Protein AF-A0ABD7CFL9-F1 (afdb_monomer_lite)

Secondary structure (DSSP, 8-state):
---HHHHHHHHHHHH-TT--HHHHHHHHHHHHS-HHHHHHHT-TTHHHHHEEEEEEEETTTTEEEEEEEE---

pLDDT: mean 80.0, std 15.22, range [47.97, 96.5]

Radius of gyration: 14.02 Å; chains: 1; bounding box: 34×27×40 Å

Structure (mmCIF, N/CA/C/O backbone):
data_AF-A0ABD7CFL9-F1
#
_entry.id   AF-A0ABD7CFL9-F1
#
loop_
_atom_site.group_PDB
_atom_site.id
_atom_site.type_symbol
_atom_site.label_atom_id
_atom_site.label_alt_id
_atom_site.label_comp_id
_atom_site.label_asym_id
_atom_site.label_entity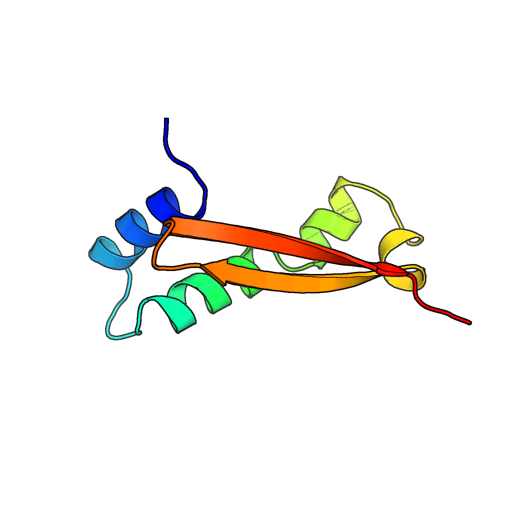_id
_atom_site.label_seq_id
_atom_site.pdbx_PDB_ins_code
_atom_site.Cartn_x
_atom_site.Cartn_y
_atom_site.Cartn_z
_atom_site.occupancy
_atom_site.B_iso_or_equiv
_atom_site.auth_seq_id
_atom_site.auth_comp_id
_atom_site.auth_asym_id
_atom_site.auth_atom_id
_atom_site.pdbx_PDB_model_num
ATOM 1 N N . MET A 1 1 ? -5.111 -15.383 8.061 1.00 80.88 1 MET A N 1
ATOM 2 C CA . MET A 1 1 ? -4.018 -14.723 7.312 1.00 80.88 1 MET A CA 1
ATOM 3 C C . MET A 1 1 ? -4.639 -13.528 6.603 1.00 80.88 1 MET A C 1
ATOM 5 O O . MET A 1 1 ? -5.767 -13.689 6.162 1.00 80.88 1 MET A O 1
ATOM 9 N N . LYS A 1 2 ? -3.988 -12.358 6.596 1.00 91.50 2 LYS A N 1
ATOM 10 C CA . LYS A 1 2 ? -4.511 -11.115 5.995 1.00 91.50 2 LYS A CA 1
ATOM 11 C C . LYS A 1 2 ? -3.664 -10.723 4.790 1.00 91.50 2 LYS A C 1
ATOM 13 O O . LYS A 1 2 ? -2.454 -10.951 4.827 1.00 91.50 2 LYS A O 1
ATOM 18 N N . ASN A 1 3 ? -4.271 -10.140 3.763 1.00 91.94 3 ASN A N 1
ATOM 19 C CA . ASN A 1 3 ? -3.529 -9.519 2.666 1.00 91.94 3 ASN A CA 1
ATOM 20 C C . ASN A 1 3 ? -3.039 -8.101 3.053 1.00 91.94 3 ASN A C 1
ATOM 22 O O . ASN A 1 3 ? -3.365 -7.599 4.131 1.00 91.94 3 ASN A O 1
ATOM 26 N N . LEU A 1 4 ? -2.237 -7.457 2.192 1.00 91.31 4 LEU A N 1
ATOM 27 C CA . LEU A 1 4 ? -1.677 -6.128 2.481 1.00 91.31 4 LEU A CA 1
ATOM 28 C C . LEU A 1 4 ? -2.767 -5.068 2.699 1.00 91.31 4 LEU A C 1
ATOM 30 O O . LEU A 1 4 ? -2.656 -4.280 3.631 1.00 91.31 4 LEU A O 1
ATOM 34 N N . TYR A 1 5 ? -3.830 -5.075 1.894 1.00 94.81 5 TYR A N 1
ATOM 35 C CA . TYR A 1 5 ? -4.943 -4.139 2.050 1.00 94.81 5 TYR A CA 1
ATOM 36 C C . TYR A 1 5 ? -5.597 -4.298 3.426 1.00 94.81 5 TYR A C 1
ATOM 38 O O . TYR A 1 5 ? -5.722 -3.331 4.166 1.00 94.81 5 TYR A O 1
ATOM 46 N N . GLU A 1 6 ? -5.986 -5.523 3.791 1.00 96.19 6 GLU A N 1
ATOM 47 C CA . GLU A 1 6 ? -6.662 -5.822 5.062 1.00 96.19 6 GLU A CA 1
ATOM 48 C C . GLU A 1 6 ? -5.779 -5.502 6.273 1.00 96.19 6 GLU A C 1
ATOM 50 O O . GLU A 1 6 ? -6.267 -5.111 7.335 1.00 96.19 6 GLU A O 1
ATOM 55 N N . PHE A 1 7 ? -4.465 -5.686 6.131 1.00 94.12 7 PHE A N 1
ATOM 56 C CA . PHE A 1 7 ? -3.503 -5.268 7.140 1.00 94.12 7 PHE A CA 1
ATOM 57 C C . PHE A 1 7 ? -3.490 -3.743 7.294 1.00 94.12 7 PHE A C 1
ATOM 59 O O . PHE A 1 7 ? -3.566 -3.254 8.420 1.00 94.12 7 PHE A O 1
ATOM 66 N N . LEU A 1 8 ? -3.421 -2.996 6.189 1.00 93.56 8 LEU A N 1
ATOM 67 C CA . LEU A 1 8 ? -3.374 -1.533 6.212 1.00 93.56 8 LEU A CA 1
ATOM 68 C C . LEU A 1 8 ? -4.690 -0.905 6.663 1.00 93.56 8 LEU A C 1
ATOM 70 O O . LEU A 1 8 ? -4.651 0.059 7.418 1.00 93.56 8 LEU A O 1
ATOM 74 N N . GLU A 1 9 ? -5.829 -1.484 6.295 1.00 95.44 9 GLU A N 1
ATOM 75 C CA . GLU A 1 9 ? -7.149 -1.096 6.801 1.00 95.44 9 GLU A CA 1
ATOM 76 C C . GLU A 1 9 ? -7.208 -1.212 8.336 1.00 95.44 9 GLU A C 1
ATOM 78 O O . GLU A 1 9 ? -7.580 -0.257 9.012 1.00 95.44 9 GLU A O 1
ATOM 83 N N . GLU A 1 10 ? -6.720 -2.316 8.918 1.00 95.44 10 GLU A N 1
ATOM 84 C CA . GLU A 1 10 ? -6.652 -2.464 10.383 1.00 95.44 10 GLU A CA 1
ATOM 85 C C . GLU A 1 10 ? -5.693 -1.451 11.039 1.00 95.44 10 GLU A C 1
ATOM 87 O O . GLU A 1 10 ? -5.904 -1.017 12.174 1.00 95.44 10 GLU A O 1
ATOM 92 N N . LYS A 1 11 ? -4.588 -1.091 10.370 1.00 93.25 11 LYS A N 1
ATOM 93 C CA . LYS A 1 11 ? -3.656 -0.078 10.894 1.00 93.25 11 LYS A CA 1
ATOM 94 C C . LYS A 1 11 ? -4.240 1.320 10.801 1.00 93.25 11 LYS A C 1
ATOM 96 O O . LYS A 1 11 ? -4.090 2.081 11.752 1.00 93.25 11 LYS A O 1
ATOM 101 N N . TYR A 1 12 ? -4.946 1.626 9.725 1.00 94.50 12 TYR A N 1
ATOM 102 C CA . TYR A 1 12 ? -5.642 2.887 9.542 1.00 94.50 12 TYR A CA 1
ATOM 103 C C . TYR A 1 12 ? -6.655 3.146 10.664 1.00 94.50 12 TYR A C 1
ATOM 105 O O . TYR A 1 12 ? -6.648 4.227 11.245 1.00 94.50 12 TYR A O 1
ATOM 113 N N . GLU A 1 13 ? -7.442 2.142 11.064 1.00 91.81 13 GLU A N 1
ATOM 114 C CA . GLU A 1 13 ? -8.391 2.274 12.185 1.00 91.81 13 GLU A CA 1
ATOM 115 C C . GLU A 1 13 ? -7.726 2.710 13.504 1.00 91.81 13 GLU A C 1
ATOM 117 O O . GLU A 1 13 ? -8.371 3.312 14.360 1.00 91.81 13 GLU A O 1
ATOM 122 N N . LYS A 1 14 ? -6.432 2.412 13.677 1.00 90.94 14 LYS A N 1
ATOM 123 C CA . LYS A 1 14 ? -5.658 2.722 14.890 1.00 90.94 14 LYS A CA 1
ATOM 124 C C . LYS A 1 14 ? -4.800 3.979 14.761 1.00 90.94 14 LYS A C 1
ATOM 126 O O . LYS A 1 14 ? -4.558 4.641 15.765 1.00 90.94 14 LYS A O 1
ATOM 131 N N . PHE A 1 15 ? -4.301 4.265 13.560 1.00 90.19 15 PHE A N 1
ATOM 132 C CA . PHE A 1 15 ? -3.220 5.226 13.321 1.00 90.19 15 PHE A CA 1
ATOM 133 C C . PHE A 1 15 ? -3.525 6.246 12.218 1.00 90.19 15 PHE A C 1
ATOM 135 O O . PHE A 1 15 ? -2.649 7.033 11.881 1.00 90.19 15 PHE A O 1
ATOM 142 N N . GLY A 1 16 ? -4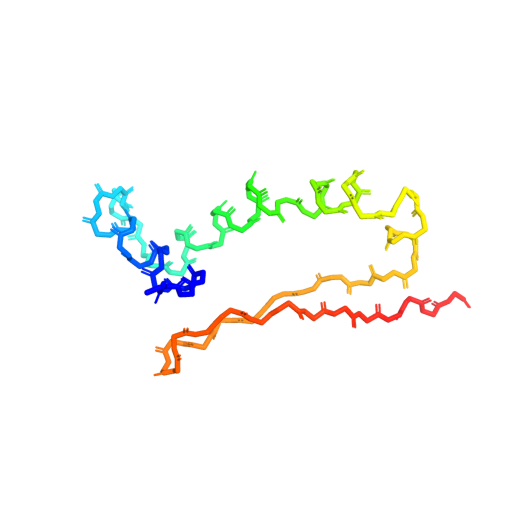.729 6.237 11.639 1.00 85.88 16 GLY A N 1
ATOM 143 C CA . GLY A 1 16 ? -5.090 7.103 10.516 1.00 85.88 16 GLY A CA 1
ATOM 144 C C . GLY A 1 16 ? -5.054 8.601 10.833 1.00 85.88 16 GLY A C 1
ATOM 145 O O . GLY A 1 16 ? -4.887 9.388 9.918 1.00 85.88 16 GLY A O 1
ATOM 146 N N . ASP A 1 17 ? -5.186 9.003 12.100 1.00 88.75 17 ASP A N 1
ATOM 147 C CA . ASP A 1 17 ? -5.020 10.392 12.576 1.00 88.75 17 ASP A CA 1
ATOM 148 C C . ASP A 1 17 ? -5.674 11.472 11.680 1.00 88.75 17 ASP A C 1
ATOM 150 O O . ASP A 1 17 ? -5.054 12.446 11.259 1.00 88.75 17 ASP A O 1
ATOM 154 N N . GLY A 1 18 ? -6.948 11.268 11.321 1.00 86.31 18 GLY A N 1
ATOM 155 C CA . GLY A 1 18 ? -7.725 12.217 10.507 1.00 86.31 18 GLY A CA 1
ATOM 156 C C . GLY A 1 18 ? -7.420 12.206 9.003 1.00 86.31 18 GLY A C 1
ATOM 157 O O . GLY A 1 18 ? -8.093 12.902 8.243 1.00 86.31 18 GLY A O 1
ATOM 158 N N . MET A 1 19 ? -6.459 11.397 8.563 1.00 93.12 19 MET A N 1
ATOM 159 C CA . MET A 1 19 ? -6.238 11.053 7.162 1.00 93.12 19 MET A CA 1
ATOM 160 C C . MET A 1 19 ? -7.387 10.174 6.646 1.00 93.12 19 MET A C 1
ATOM 162 O O . MET A 1 19 ? -8.075 9.525 7.433 1.00 93.12 19 MET A O 1
ATOM 166 N N . ASN A 1 20 ? -7.606 10.128 5.331 1.00 94.62 20 ASN A N 1
ATOM 167 C CA . ASN A 1 20 ? -8.483 9.116 4.739 1.00 94.62 20 ASN A CA 1
ATOM 168 C C . ASN A 1 20 ? -7.700 7.813 4.464 1.00 94.62 20 ASN A C 1
ATOM 170 O O . ASN A 1 20 ? -6.471 7.800 4.446 1.00 94.62 20 ASN A O 1
ATOM 174 N N . LEU A 1 21 ? -8.404 6.699 4.251 1.00 93.31 21 LEU A N 1
ATOM 175 C CA . LEU A 1 21 ? -7.763 5.392 4.059 1.00 93.31 21 LEU A CA 1
ATOM 176 C C . LEU A 1 21 ? -6.812 5.354 2.849 1.00 93.31 21 LEU A C 1
ATOM 178 O O . LEU A 1 21 ? -5.784 4.683 2.915 1.00 93.31 21 LEU A O 1
ATOM 182 N N . ASN A 1 22 ? -7.129 6.068 1.766 1.00 92.81 22 ASN A N 1
ATOM 183 C CA . ASN A 1 22 ? -6.324 6.068 0.543 1.00 92.81 22 ASN A CA 1
ATOM 184 C C . ASN A 1 22 ? -4.996 6.767 0.780 1.00 92.81 22 ASN A C 1
ATOM 186 O O . ASN A 1 22 ? -3.955 6.175 0.523 1.00 92.81 22 ASN A O 1
ATOM 190 N N . ASP A 1 23 ? -5.042 7.969 1.347 1.00 91.75 23 ASP A N 1
ATOM 191 C CA . ASP A 1 23 ? -3.852 8.736 1.701 1.00 91.75 23 ASP A CA 1
ATOM 192 C C . ASP A 1 23 ? -2.980 7.936 2.689 1.00 91.75 23 ASP A C 1
ATOM 194 O O . ASP A 1 23 ? -1.758 7.907 2.567 1.00 91.75 23 ASP A O 1
ATOM 198 N N . PHE A 1 24 ? -3.593 7.207 3.633 1.00 92.56 24 PHE A N 1
ATOM 199 C CA . PHE A 1 24 ? -2.862 6.365 4.587 1.00 92.56 24 PHE A CA 1
ATOM 200 C C . PHE A 1 24 ? -2.140 5.210 3.894 1.00 92.56 24 PHE A C 1
ATOM 202 O O . PHE A 1 24 ? -0.962 4.951 4.159 1.00 92.56 24 PHE A O 1
ATOM 209 N N . MET A 1 25 ? -2.834 4.518 2.988 1.00 91.19 25 MET A N 1
ATOM 210 C CA . MET A 1 25 ? -2.237 3.458 2.180 1.00 91.19 25 MET A CA 1
ATOM 211 C C . MET A 1 25 ? -1.151 4.005 1.254 1.00 91.19 25 MET A C 1
ATOM 213 O O . MET A 1 25 ? -0.110 3.371 1.124 1.00 91.19 25 MET A O 1
ATOM 217 N N . GLU A 1 26 ? -1.348 5.180 0.660 1.00 88.19 26 GLU A N 1
ATOM 218 C CA . GLU A 1 26 ? -0.379 5.844 -0.210 1.00 88.19 26 GLU A CA 1
ATOM 219 C C . GLU A 1 26 ? 0.882 6.255 0.551 1.00 88.19 26 GLU A C 1
ATOM 221 O O . GLU A 1 26 ? 1.984 5.973 0.085 1.00 88.19 26 GLU A O 1
ATOM 226 N N . VAL A 1 27 ? 0.754 6.852 1.739 1.00 86.31 27 VAL A N 1
ATOM 227 C CA . VAL A 1 27 ? 1.898 7.188 2.600 1.00 86.31 27 VAL A CA 1
ATOM 228 C C . VAL A 1 27 ? 2.633 5.923 3.026 1.00 86.31 27 VAL A C 1
ATOM 230 O O . VAL A 1 27 ? 3.863 5.887 3.008 1.00 86.31 27 VAL A O 1
ATOM 233 N N . PHE A 1 28 ? 1.908 4.857 3.373 1.00 86.81 28 PHE A N 1
ATOM 234 C CA . PHE A 1 28 ? 2.535 3.592 3.735 1.00 86.81 28 PHE A CA 1
ATOM 235 C C . PHE A 1 28 ? 3.266 2.956 2.549 1.00 86.81 28 PHE A C 1
ATOM 237 O O . PHE A 1 28 ? 4.418 2.548 2.698 1.00 86.81 28 PHE A O 1
ATOM 244 N N . ILE A 1 29 ? 2.616 2.869 1.386 1.00 83.62 29 ILE A N 1
ATOM 245 C CA . ILE A 1 29 ? 3.198 2.289 0.176 1.00 83.62 29 ILE A CA 1
ATOM 246 C C . ILE A 1 29 ? 4.390 3.135 -0.257 1.00 83.62 29 ILE A C 1
ATOM 248 O O . ILE A 1 29 ? 5.467 2.599 -0.426 1.00 83.62 29 ILE A O 1
ATOM 252 N N . SER A 1 30 ? 4.269 4.452 -0.333 1.00 76.88 30 SER A N 1
ATOM 253 C CA . SER A 1 30 ? 5.366 5.320 -0.774 1.00 76.88 30 SER A CA 1
ATOM 254 C C . SER A 1 30 ? 6.509 5.405 0.246 1.00 76.88 30 SER A C 1
ATOM 256 O O . SER A 1 30 ? 7.665 5.552 -0.140 1.00 76.88 30 SER A O 1
ATOM 258 N N . GLY A 1 31 ? 6.207 5.308 1.547 1.00 69.88 31 GLY A N 1
ATOM 259 C CA . GLY A 1 31 ? 7.185 5.434 2.633 1.00 69.88 31 GLY A CA 1
ATOM 260 C C . GLY A 1 31 ? 7.877 4.129 3.044 1.00 69.88 31 GLY A C 1
ATOM 261 O O . GLY A 1 31 ? 9.044 4.164 3.421 1.00 69.88 31 GLY A O 1
ATOM 262 N N . ASN A 1 32 ? 7.192 2.980 2.975 1.00 64.12 32 ASN A N 1
ATOM 263 C CA . ASN A 1 32 ? 7.725 1.667 3.392 1.00 64.12 32 ASN A CA 1
ATOM 264 C C . ASN A 1 32 ? 7.927 0.705 2.218 1.00 64.12 32 ASN A C 1
ATOM 266 O O . ASN A 1 32 ? 8.925 -0.005 2.171 1.00 64.12 32 ASN A O 1
ATOM 270 N N . PHE A 1 33 ? 7.004 0.710 1.255 1.00 62.72 33 PHE A N 1
ATOM 271 C CA . PHE A 1 33 ? 7.217 0.145 -0.083 1.00 62.72 33 PHE A CA 1
ATOM 272 C C . PHE A 1 33 ? 7.746 1.215 -1.030 1.00 62.72 33 PHE A C 1
ATOM 274 O O . PHE A 1 33 ? 7.482 1.164 -2.234 1.00 62.72 33 PHE A O 1
ATOM 281 N N . GLY A 1 34 ? 8.456 2.208 -0.474 1.00 54.66 34 GLY A N 1
ATOM 282 C CA . GLY A 1 34 ? 9.230 3.127 -1.273 1.00 54.66 34 GLY A CA 1
ATOM 283 C C . GLY A 1 34 ? 9.959 2.256 -2.266 1.00 54.66 34 GLY A C 1
ATOM 284 O O . GLY A 1 34 ? 10.650 1.318 -1.884 1.00 54.66 34 GLY A O 1
ATOM 285 N N . ILE A 1 35 ? 9.684 2.492 -3.535 1.00 54.41 35 ILE A N 1
ATOM 286 C CA . ILE A 1 35 ? 10.186 1.755 -4.685 1.00 54.41 35 ILE A CA 1
ATOM 287 C C . ILE A 1 35 ? 11.711 1.481 -4.577 1.00 54.41 35 ILE A C 1
ATOM 289 O O . ILE A 1 35 ? 12.200 0.490 -5.108 1.00 54.41 35 ILE A O 1
ATOM 293 N N . ALA A 1 36 ? 12.422 2.264 -3.755 1.00 47.97 36 ALA A N 1
ATOM 294 C CA . ALA A 1 36 ? 13.771 2.043 -3.229 1.00 47.97 36 ALA A CA 1
ATOM 295 C C . ALA A 1 36 ? 14.020 0.735 -2.422 1.00 47.97 36 ALA A C 1
ATOM 297 O O . ALA A 1 36 ? 15.039 0.087 -2.616 1.00 47.97 36 ALA A O 1
ATOM 298 N N . ALA A 1 37 ? 13.135 0.302 -1.518 1.00 50.94 37 ALA A N 1
ATOM 299 C CA . ALA A 1 37 ? 13.328 -0.914 -0.711 1.00 50.94 37 ALA A CA 1
ATOM 300 C C . ALA A 1 37 ? 13.113 -2.203 -1.529 1.00 50.94 37 ALA A C 1
ATOM 302 O O . ALA A 1 37 ? 13.761 -3.220 -1.276 1.00 50.94 37 ALA A O 1
ATOM 303 N N . LEU A 1 38 ? 12.244 -2.157 -2.548 1.00 52.44 38 LEU A N 1
ATOM 304 C CA . LEU A 1 38 ? 12.154 -3.212 -3.564 1.00 52.44 38 LEU A CA 1
ATOM 305 C C . LEU A 1 38 ? 13.320 -3.126 -4.564 1.00 52.44 38 LEU A C 1
ATOM 307 O O . LEU A 1 38 ? 13.794 -4.177 -4.990 1.00 52.44 38 LEU A O 1
ATOM 311 N N . SER A 1 39 ? 13.842 -1.930 -4.883 1.00 51.00 39 SER A N 1
ATOM 312 C CA . SER A 1 39 ? 15.032 -1.800 -5.739 1.00 51.00 39 SER A CA 1
ATOM 313 C C . SER A 1 39 ? 16.315 -2.289 -5.068 1.00 51.00 39 SER A C 1
ATOM 315 O O . SER A 1 39 ? 17.143 -2.899 -5.729 1.00 51.00 39 SER A O 1
ATOM 317 N N . GLU A 1 40 ? 16.490 -2.071 -3.761 1.00 51.69 40 GLU A N 1
ATOM 318 C CA . GLU A 1 40 ? 17.634 -2.629 -3.027 1.00 51.69 40 GLU A CA 1
ATOM 319 C C . GLU A 1 40 ? 17.471 -4.133 -2.752 1.00 51.69 40 GLU A C 1
ATOM 321 O O . GLU A 1 40 ? 18.453 -4.873 -2.759 1.00 51.69 40 GLU A O 1
ATOM 326 N N . GLY A 1 41 ? 16.238 -4.595 -2.504 1.00 54.31 41 GLY A N 1
ATOM 327 C CA . GLY A 1 41 ? 15.969 -5.958 -2.046 1.00 54.31 41 GLY A CA 1
ATOM 328 C C . GLY A 1 41 ? 15.801 -7.011 -3.142 1.00 54.31 41 GLY A C 1
ATOM 329 O O . GLY A 1 41 ? 16.089 -8.180 -2.886 1.00 54.31 41 GLY A O 1
ATOM 330 N N . LEU A 1 42 ? 15.317 -6.641 -4.335 1.00 53.31 42 LEU A N 1
ATOM 331 C CA . LEU A 1 42 ? 15.055 -7.615 -5.398 1.00 53.31 42 LEU A CA 1
ATOM 332 C C . LEU A 1 42 ? 16.138 -7.645 -6.472 1.00 53.31 42 LEU A C 1
ATOM 334 O O . LEU A 1 42 ? 16.573 -8.741 -6.812 1.00 53.31 42 LEU A O 1
ATOM 338 N N . LEU A 1 43 ? 16.578 -6.514 -7.021 1.00 52.06 43 LEU A N 1
ATOM 339 C CA . LEU A 1 43 ? 17.413 -6.501 -8.226 1.00 52.06 43 LEU A CA 1
ATOM 340 C C . LEU A 1 43 ? 18.102 -5.131 -8.331 1.00 52.06 43 LEU A C 1
ATOM 342 O O . LEU A 1 43 ? 17.449 -4.145 -8.671 1.00 52.06 43 LEU A O 1
ATOM 346 N N . GLY A 1 44 ? 19.399 -5.067 -8.007 1.00 56.28 44 GLY A N 1
ATOM 347 C CA . GLY A 1 44 ? 20.186 -3.832 -8.114 1.00 56.28 44 GLY A CA 1
ATOM 348 C C . GLY A 1 44 ? 20.078 -3.195 -9.499 1.00 56.28 44 GLY A C 1
ATOM 349 O O . GLY A 1 44 ? 19.878 -3.934 -10.448 1.00 56.28 44 GLY A O 1
ATOM 350 N N . ASP A 1 45 ? 20.208 -1.866 -9.585 1.00 58.31 45 ASP A N 1
ATOM 351 C CA . ASP A 1 45 ? 20.203 -0.964 -10.759 1.00 58.31 45 ASP A CA 1
ATOM 352 C C . ASP A 1 45 ? 19.195 -1.261 -11.902 1.00 58.31 45 ASP A C 1
ATOM 354 O O . ASP A 1 45 ? 18.385 -0.405 -12.245 1.00 58.31 45 ASP A O 1
ATOM 358 N N . GLU A 1 46 ? 19.186 -2.462 -12.471 1.00 59.44 46 GLU A N 1
ATOM 359 C CA . GLU A 1 46 ? 18.365 -2.957 -13.577 1.00 59.44 46 GLU A CA 1
ATOM 360 C C . GLU A 1 46 ? 16.862 -2.667 -13.417 1.00 59.44 46 GLU A C 1
ATOM 362 O O . GLU A 1 46 ? 16.237 -2.165 -14.349 1.00 59.44 46 GLU A O 1
ATOM 367 N N . VAL A 1 47 ? 16.255 -2.885 -12.243 1.00 65.50 47 VAL A N 1
ATOM 368 C CA . VAL A 1 47 ? 14.806 -2.629 -12.095 1.00 65.50 47 VAL A CA 1
ATOM 369 C C . VAL A 1 47 ? 14.457 -1.148 -12.225 1.00 65.50 47 VAL A C 1
ATOM 371 O O . VAL A 1 47 ? 13.421 -0.812 -12.796 1.00 65.50 47 VAL A O 1
ATOM 374 N N . LEU A 1 48 ? 15.328 -0.265 -11.735 1.00 61.94 48 LEU A N 1
ATOM 375 C CA . LEU A 1 48 ? 15.116 1.181 -11.801 1.00 61.94 48 LEU A CA 1
ATOM 376 C C . LEU A 1 48 ? 15.267 1.722 -13.225 1.00 61.94 48 LEU A C 1
ATOM 378 O O . LEU A 1 48 ? 14.630 2.716 -13.563 1.00 61.94 48 LEU A O 1
ATOM 382 N N . PHE A 1 49 ? 16.102 1.083 -14.048 1.00 65.56 49 PHE A N 1
ATOM 383 C CA . PHE A 1 49 ? 16.296 1.481 -15.441 1.00 65.56 49 PHE A CA 1
ATOM 384 C C . PHE A 1 49 ? 15.262 0.860 -16.380 1.00 65.56 49 PHE A C 1
ATOM 386 O O . PHE A 1 49 ? 14.865 1.506 -17.342 1.00 65.56 49 PHE A O 1
ATOM 393 N N . HIS A 1 50 ? 14.812 -0.366 -16.116 1.00 71.31 50 HIS A N 1
ATOM 394 C CA . HIS A 1 50 ? 14.004 -1.119 -17.073 1.00 71.31 50 HIS A CA 1
ATOM 395 C C . HIS A 1 50 ? 12.503 -1.113 -16.800 1.00 71.31 50 HIS A C 1
ATOM 397 O O . HIS A 1 50 ? 11.769 -1.503 -17.702 1.00 71.31 50 HIS A O 1
ATOM 403 N N . TYR A 1 51 ? 12.026 -0.673 -15.626 1.00 75.50 51 TYR A N 1
ATO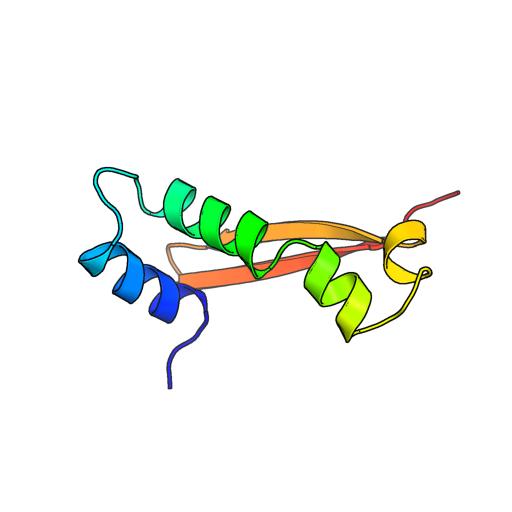M 404 C CA . TYR A 1 51 ? 10.596 -0.741 -15.312 1.00 75.50 51 TYR A CA 1
ATOM 405 C C . TYR A 1 51 ? 10.025 0.532 -14.676 1.00 75.50 51 TYR A C 1
ATOM 407 O O . TYR A 1 51 ? 10.503 1.025 -13.655 1.00 75.50 51 TYR A O 1
ATOM 415 N N . GLU A 1 52 ? 8.902 0.999 -15.219 1.00 77.06 52 GLU A N 1
ATOM 416 C CA . GLU A 1 52 ? 7.987 1.910 -14.541 1.00 77.06 52 GLU A CA 1
ATOM 417 C C . GLU A 1 52 ? 7.134 1.112 -13.543 1.00 77.06 52 GLU A C 1
ATOM 419 O O . GLU A 1 52 ? 6.517 0.098 -13.890 1.00 77.06 52 GLU A O 1
ATOM 424 N N . MET A 1 53 ? 7.082 1.574 -12.293 1.00 78.25 53 MET A N 1
ATOM 425 C CA . MET A 1 53 ? 6.330 0.932 -11.214 1.00 78.25 53 MET A CA 1
ATOM 426 C C . MET A 1 53 ? 5.107 1.752 -10.822 1.00 78.25 53 MET A C 1
ATOM 428 O O . MET A 1 53 ? 5.202 2.940 -10.518 1.00 78.25 53 MET A O 1
ATOM 432 N N . TYR A 1 54 ? 3.963 1.082 -10.757 1.00 79.62 54 TYR A N 1
ATOM 433 C CA . TYR A 1 54 ? 2.690 1.648 -10.332 1.00 79.62 54 TYR A CA 1
ATOM 434 C C . TYR A 1 54 ? 2.013 0.722 -9.330 1.00 79.62 54 TYR A C 1
ATOM 436 O O . TYR A 1 54 ? 2.316 -0.469 -9.245 1.00 79.62 54 TYR A O 1
ATOM 444 N N . TYR A 1 55 ? 1.025 1.249 -8.617 1.00 85.56 55 TYR A N 1
ATOM 445 C CA . TYR A 1 55 ? 0.104 0.426 -7.851 1.00 85.56 55 TYR A CA 1
ATOM 446 C C . TYR A 1 55 ? -1.345 0.839 -8.109 1.00 85.56 55 TYR A C 1
ATOM 448 O O . TYR A 1 55 ? -1.628 1.953 -8.552 1.00 85.56 55 TYR A O 1
ATOM 456 N N . ARG A 1 56 ? -2.274 -0.083 -7.854 1.00 90.12 56 ARG A N 1
ATOM 457 C CA . ARG A 1 56 ? -3.720 0.152 -7.911 1.00 90.12 56 ARG A CA 1
ATOM 458 C C . ARG A 1 56 ? -4.375 -0.338 -6.629 1.00 90.12 56 ARG A C 1
ATOM 460 O O . ARG A 1 56 ? -4.040 -1.415 -6.135 1.00 90.12 56 ARG A O 1
ATOM 467 N N . LEU A 1 57 ? -5.313 0.453 -6.117 1.00 92.31 57 LEU A N 1
ATOM 468 C CA . LEU A 1 57 ? -6.127 0.113 -4.954 1.00 92.31 57 LEU A CA 1
ATOM 469 C C . LEU A 1 57 ? -7.513 -0.343 -5.423 1.00 92.31 57 LEU A C 1
ATOM 471 O O . LEU A 1 57 ? -8.211 0.394 -6.116 1.00 92.31 57 LEU A O 1
ATOM 475 N N . ASP A 1 58 ? -7.916 -1.546 -5.027 1.00 94.38 58 ASP A N 1
ATOM 476 C CA . ASP A 1 58 ? -9.266 -2.072 -5.222 1.00 94.38 58 ASP A CA 1
ATOM 477 C C . ASP A 1 58 ? -9.932 -2.233 -3.853 1.00 94.38 58 ASP A C 1
ATOM 479 O O . ASP A 1 58 ? -9.735 -3.223 -3.144 1.00 94.38 58 ASP A O 1
ATOM 483 N N . HIS A 1 59 ? -10.720 -1.229 -3.472 1.00 94.12 59 HIS A N 1
ATOM 484 C CA . HIS A 1 59 ? -11.430 -1.208 -2.193 1.00 94.12 59 HIS A CA 1
ATOM 485 C C . HIS A 1 59 ? -12.574 -2.227 -2.127 1.00 94.12 59 HIS A C 1
ATOM 487 O O . HIS A 1 59 ? -12.907 -2.699 -1.041 1.00 94.12 59 HIS A O 1
ATOM 493 N N . GLN A 1 60 ? -13.170 -2.586 -3.269 1.00 95.44 60 GLN A N 1
ATOM 494 C CA . GLN A 1 60 ? -14.290 -3.526 -3.313 1.00 95.44 60 GLN A CA 1
ATOM 495 C C . GLN A 1 60 ? -13.813 -4.948 -3.012 1.00 95.44 60 GLN A C 1
ATOM 497 O O . GLN A 1 60 ? -14.440 -5.656 -2.227 1.00 95.44 60 GLN A O 1
ATOM 502 N N . ASN A 1 61 ? -12.686 -5.345 -3.605 1.00 96.50 61 ASN A N 1
ATOM 503 C CA . ASN A 1 61 ? -12.085 -6.661 -3.397 1.00 96.50 61 ASN A CA 1
ATOM 504 C C . ASN A 1 61 ? -10.984 -6.662 -2.328 1.00 96.50 61 ASN A C 1
ATOM 506 O O . ASN A 1 61 ? -10.360 -7.700 -2.105 1.00 96.50 61 ASN A O 1
ATOM 510 N N . LYS A 1 62 ? -10.739 -5.518 -1.673 1.00 95.69 62 LYS A N 1
ATOM 511 C CA . LYS A 1 62 ? -9.689 -5.328 -0.662 1.00 95.69 62 LYS A CA 1
ATOM 512 C C . LYS A 1 62 ? -8.330 -5.820 -1.159 1.00 95.69 62 LYS A C 1
ATOM 514 O O . LYS A 1 62 ? -7.710 -6.699 -0.556 1.00 95.69 62 LYS A O 1
ATOM 519 N N . LYS A 1 63 ? -7.884 -5.283 -2.293 1.00 95.69 63 LYS A N 1
ATOM 520 C CA . LYS A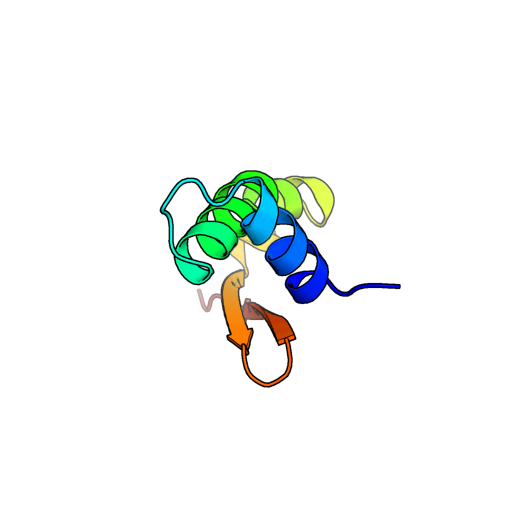 1 63 ? -6.654 -5.698 -2.978 1.00 95.69 63 LYS A CA 1
ATOM 521 C C . LYS A 1 63 ? -5.772 -4.494 -3.298 1.00 95.69 63 LYS A C 1
ATOM 523 O O . LYS A 1 63 ? -6.261 -3.420 -3.633 1.00 95.69 63 LYS A O 1
ATOM 528 N N . ILE A 1 64 ? -4.460 -4.703 -3.210 1.00 91.25 64 ILE A N 1
ATOM 529 C CA . ILE A 1 64 ? -3.437 -3.780 -3.708 1.00 91.25 64 ILE A CA 1
ATOM 530 C C . ILE A 1 64 ? -2.669 -4.528 -4.791 1.00 91.25 64 ILE A C 1
ATOM 532 O O . ILE A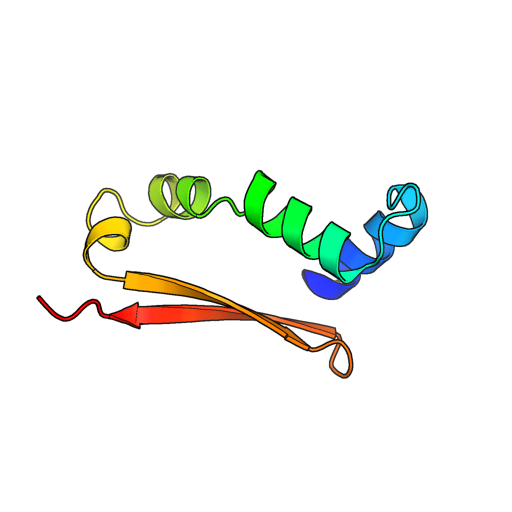 1 64 ? -2.137 -5.610 -4.537 1.00 91.25 64 ILE A O 1
ATOM 536 N N . GLU A 1 65 ? -2.661 -3.986 -6.002 1.00 89.50 65 GLU A N 1
ATOM 537 C CA . GLU A 1 65 ? -1.972 -4.567 -7.153 1.00 89.50 65 GLU A CA 1
ATOM 538 C C . GLU A 1 65 ? -0.740 -3.742 -7.486 1.00 89.50 65 GLU A C 1
ATOM 540 O O . GLU A 1 65 ? -0.865 -2.549 -7.744 1.00 89.50 65 GLU A O 1
ATOM 545 N N . PHE A 1 66 ? 0.429 -4.377 -7.520 1.00 84.75 66 PHE A N 1
ATOM 546 C CA . PHE A 1 66 ? 1.650 -3.767 -8.040 1.00 84.75 66 PHE A CA 1
ATOM 547 C C . PHE A 1 66 ? 1.773 -4.087 -9.528 1.00 84.75 66 PHE A C 1
ATOM 549 O O . PHE A 1 66 ? 1.628 -5.241 -9.935 1.00 84.75 66 PHE A O 1
ATOM 556 N N . VAL A 1 67 ? 2.007 -3.056 -10.333 1.00 84.19 67 VAL A N 1
ATOM 557 C CA . VAL A 1 67 ? 2.109 -3.139 -11.789 1.00 84.19 67 VAL A CA 1
ATOM 558 C C . VAL A 1 67 ? 3.491 -2.655 -12.197 1.00 84.19 67 VAL A C 1
ATOM 560 O O . VAL A 1 67 ? 3.924 -1.584 -11.783 1.00 84.19 67 VAL A O 1
ATOM 563 N N . PHE A 1 68 ? 4.150 -3.446 -13.033 1.00 81.62 68 PHE A N 1
ATOM 564 C CA . PHE A 1 68 ? 5.475 -3.176 -13.574 1.00 81.62 68 PHE A CA 1
ATOM 565 C C . PHE A 1 68 ? 5.339 -3.112 -15.090 1.00 81.62 68 PHE A C 1
ATOM 567 O O . PHE A 1 68 ? 4.679 -3.970 -15.682 1.00 81.62 68 PHE A O 1
ATOM 574 N N . LYS A 1 69 ? 5.906 -2.084 -15.707 1.00 83.06 69 LYS A N 1
ATOM 575 C CA . LYS A 1 69 ? 5.857 -1.876 -17.151 1.00 83.06 69 LYS A CA 1
ATOM 576 C C . LYS A 1 69 ? 7.263 -1.617 -17.664 1.00 83.06 69 LYS A C 1
ATOM 578 O O . LYS A 1 69 ? 7.940 -0.774 -17.095 1.00 83.06 69 LYS A O 1
ATOM 583 N N . ASP A 1 70 ? 7.658 -2.293 -18.736 1.00 83.50 70 ASP A N 1
ATOM 584 C CA . ASP A 1 70 ? 8.961 -2.084 -19.369 1.00 83.50 70 ASP A CA 1
ATOM 585 C C . ASP A 1 70 ? 9.128 -0.627 -19.842 1.00 83.5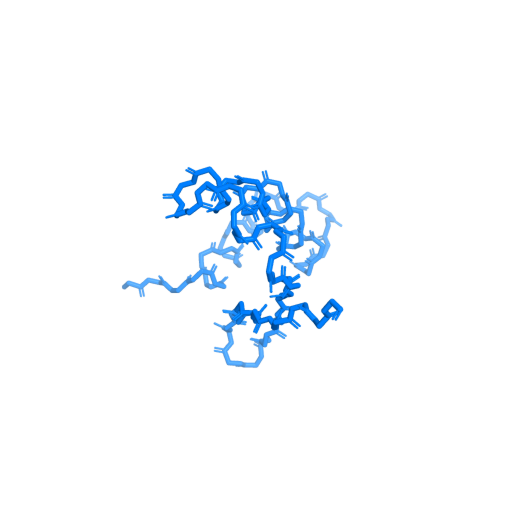0 70 ASP A C 1
ATOM 587 O O . ASP A 1 70 ? 8.194 -0.014 -20.372 1.00 83.50 70 ASP A O 1
ATOM 591 N N . VAL A 1 71 ? 10.324 -0.074 -19.645 1.00 79.44 71 VAL A N 1
ATOM 592 C CA . VAL A 1 71 ? 10.742 1.221 -20.191 1.00 79.44 71 VAL A CA 1
ATOM 593 C C . VAL A 1 71 ? 11.335 0.981 -21.580 1.00 79.44 71 VAL A C 1
ATOM 595 O O . VAL A 1 71 ? 12.393 0.364 -21.708 1.00 79.44 71 VAL A O 1
ATOM 598 N N . ASP A 1 72 ? 10.664 1.478 -22.621 1.00 69.94 72 ASP A N 1
ATOM 599 C CA . ASP A 1 72 ? 11.212 1.498 -23.980 1.00 69.94 72 ASP A CA 1
ATOM 600 C C . ASP A 1 72 ? 12.272 2.612 -24.084 1.00 69.94 72 ASP A C 1
ATOM 602 O O . ASP A 1 72 ? 11.960 3.787 -23.867 1.00 69.94 72 ASP A O 1
ATOM 606 N N . PHE A 1 73 ? 13.515 2.241 -24.411 1.00 66.69 73 PHE A N 1
ATOM 607 C CA . PHE A 1 73 ? 14.634 3.161 -24.665 1.00 66.69 73 PHE A CA 1
ATOM 608 C C . PHE A 1 73 ? 14.801 3.483 -26.154 1.00 66.69 73 PHE A C 1
ATOM 610 O O . PHE A 1 73 ? 14.672 2.553 -26.984 1.00 66.69 73 PHE A O 1
#

Sequence (73 aa):
MKNLYEFLEEKYEKFGDGMNLNDFMEVFISGNFGIAALSEGLLGDEVLFHYEMYYRLDHQNKKIEFVFKDVDF

Foldseek 3Di:
DDDPLRVLVVVCVVPVVPPDSVVSVVCCCCVVVVVVVCCVPPDDPCQVQFWDWDWDADPPVSDIDIDIDTDDD

Organism: Clostridium botulinum (NCBI:txid1491)